Protein AF-A0A078FTW0-F1 (afdb_monomer)

Sequence (125 aa):
MLEFYSNKVPLISTVYGSSETIFGINMNPFCKPQDISYSCIPTISYFEFILADEGNKGEIVDLVNVKIGSYYEPVITNYYGLHRYRMGDILQVSGFYNSAPQFRFVRRKSMVLSVNLEVTTEEAF

Secondary structure (DSSP, 8-state):
-HHHHTTTPPP---EEE-SS-EEEE-S-TTS-GGG--EEE-TTTSEEEEEE-STT-TT-EEEGGG--TT-EEEEEEE-TTS--SEE--EEEEEEEEETTEEEEEEEEETT--B-SSS--B-GGG-

Structure (mmCIF, N/CA/C/O backbone):
data_AF-A0A078FTW0-F1
#
_entry.id   AF-A0A078FTW0-F1
#
loop_
_atom_site.group_PDB
_atom_site.id
_atom_site.type_symbol
_atom_site.label_atom_id
_atom_site.label_alt_id
_atom_site.label_comp_id
_atom_site.label_asym_id
_atom_site.label_entity_id
_atom_site.label_seq_id
_atom_site.pdbx_PDB_ins_code
_atom_site.Cartn_x
_atom_site.Cartn_y
_atom_site.Cartn_z
_atom_site.occupancy
_atom_site.B_iso_or_equiv
_atom_site.auth_seq_id
_atom_site.auth_comp_id
_atom_site.auth_asym_id
_atom_site.auth_atom_id
_atom_site.pdbx_PDB_model_num
ATOM 1 N N . MET A 1 1 ? 13.139 16.028 -15.349 1.00 70.56 1 MET A N 1
ATOM 2 C CA . MET A 1 1 ? 14.501 16.257 -14.810 1.00 70.56 1 MET A CA 1
ATOM 3 C C . MET A 1 1 ? 15.315 14.970 -14.795 1.00 70.56 1 MET A C 1
ATOM 5 O O . MET A 1 1 ? 16.300 14.906 -15.512 1.00 70.56 1 MET A O 1
ATOM 9 N N . LEU A 1 2 ? 14.889 13.931 -14.064 1.00 81.94 2 LEU A N 1
ATOM 10 C CA . LEU A 1 2 ? 15.579 12.631 -14.048 1.00 81.94 2 LEU A CA 1
ATOM 11 C C . LEU A 1 2 ? 15.776 12.040 -15.451 1.00 81.94 2 LEU A C 1
ATOM 13 O O . LEU A 1 2 ? 16.902 11.723 -15.797 1.00 81.94 2 LEU A O 1
ATOM 17 N N . GLU A 1 3 ? 14.738 12.012 -16.293 1.00 84.00 3 GLU A N 1
ATOM 18 C CA . GLU A 1 3 ? 14.853 11.519 -17.680 1.00 84.00 3 GLU A CA 1
ATOM 19 C C . GLU A 1 3 ? 15.871 12.289 -18.538 1.00 84.00 3 GLU A C 1
ATOM 21 O O . GLU A 1 3 ? 16.500 11.709 -19.421 1.00 84.00 3 GLU A O 1
ATOM 26 N N . PHE A 1 4 ? 16.044 13.589 -18.271 1.00 86.31 4 PHE A N 1
ATOM 27 C CA . PHE A 1 4 ? 16.994 14.444 -18.985 1.00 86.31 4 PHE A CA 1
ATOM 28 C C . PHE A 1 4 ? 18.441 14.096 -18.614 1.00 86.31 4 PHE A C 1
ATOM 30 O O . PHE A 1 4 ? 19.290 13.989 -19.492 1.00 86.31 4 PHE A O 1
ATOM 37 N N . TYR A 1 5 ? 18.716 13.873 -17.325 1.00 89.81 5 TYR A N 1
ATOM 38 C CA . TYR A 1 5 ? 20.065 13.569 -16.838 1.00 89.81 5 TYR A CA 1
ATOM 39 C C . TYR A 1 5 ? 20.437 12.086 -16.935 1.00 89.81 5 TYR A C 1
ATOM 41 O O . TYR A 1 5 ? 21.617 11.763 -17.028 1.00 89.81 5 TYR A O 1
ATOM 49 N N . SER A 1 6 ? 19.459 11.178 -16.921 1.00 85.81 6 SER A N 1
ATOM 50 C CA . SER A 1 6 ? 19.703 9.732 -16.907 1.00 85.81 6 SER A CA 1
ATOM 51 C C . SER A 1 6 ? 19.845 9.114 -18.296 1.00 85.81 6 SER A C 1
ATOM 53 O O . SER A 1 6 ? 20.056 7.910 -18.395 1.00 85.81 6 SER A O 1
ATOM 55 N N . ASN A 1 7 ? 19.704 9.902 -19.368 1.00 86.44 7 ASN A N 1
ATOM 56 C CA . ASN A 1 7 ? 19.770 9.425 -20.750 1.00 86.44 7 ASN A CA 1
ATOM 57 C C . ASN A 1 7 ? 18.894 8.175 -20.996 1.00 86.44 7 ASN A C 1
ATOM 59 O O . ASN A 1 7 ? 19.326 7.200 -21.609 1.00 86.44 7 ASN A O 1
ATOM 63 N N . LYS A 1 8 ? 17.652 8.207 -20.489 1.00 83.81 8 LYS A N 1
ATOM 64 C CA . LYS A 1 8 ? 16.646 7.130 -20.604 1.00 83.81 8 LYS A CA 1
ATOM 65 C C . LYS A 1 8 ? 16.980 5.817 -19.877 1.00 83.81 8 LYS A C 1
ATOM 67 O O . LYS A 1 8 ? 16.395 4.784 -20.202 1.00 83.81 8 LYS A O 1
ATOM 72 N N . VAL A 1 9 ? 17.866 5.829 -18.880 1.00 90.44 9 VAL A N 1
ATOM 73 C CA . VAL A 1 9 ? 18.021 4.681 -17.967 1.00 90.44 9 VAL A CA 1
ATOM 74 C C . VAL A 1 9 ? 16.693 4.422 -17.227 1.00 90.44 9 VAL A C 1
ATOM 76 O O . VAL A 1 9 ? 16.053 5.392 -16.803 1.00 90.44 9 VAL A O 1
ATOM 79 N 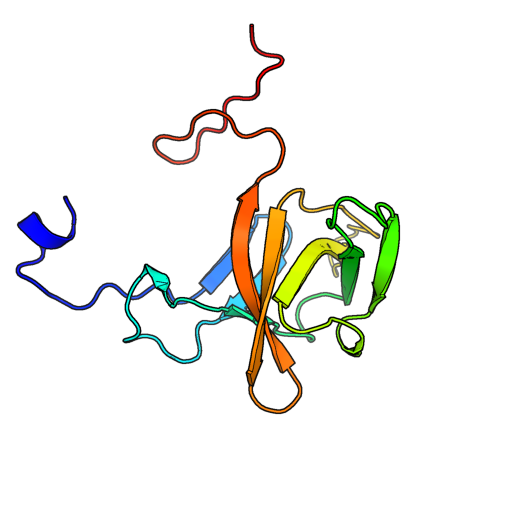N . PRO A 1 10 ? 16.264 3.151 -17.060 1.00 89.19 10 PRO A N 1
ATOM 80 C CA . PRO A 1 10 ? 15.029 2.814 -16.354 1.00 89.19 10 PRO A CA 1
ATOM 81 C C . PRO A 1 10 ? 14.983 3.390 -14.935 1.00 89.19 10 PRO A C 1
ATOM 83 O O . PRO A 1 10 ? 15.914 3.212 -14.150 1.00 89.19 10 PRO A O 1
ATOM 86 N N . LEU A 1 11 ? 13.878 4.058 -14.602 1.00 91.38 11 LEU A N 1
ATOM 87 C CA . LEU A 1 11 ? 13.610 4.546 -13.252 1.00 91.38 11 LEU A CA 1
ATOM 88 C C . LEU A 1 11 ? 12.931 3.436 -12.451 1.00 91.38 11 LEU A C 1
ATOM 90 O O . LEU A 1 11 ? 11.827 3.020 -12.791 1.00 91.38 11 LEU A O 1
ATOM 94 N N . ILE A 1 12 ? 13.593 2.970 -11.395 1.00 93.62 12 ILE A N 1
ATOM 95 C CA . ILE A 1 12 ? 13.131 1.842 -10.585 1.00 93.62 12 ILE A CA 1
ATOM 96 C C . ILE A 1 12 ? 12.687 2.361 -9.218 1.00 93.62 12 ILE A C 1
ATOM 98 O O . ILE A 1 12 ? 13.499 2.892 -8.462 1.00 93.62 12 ILE A O 1
ATOM 102 N N . SER A 1 13 ? 11.406 2.178 -8.893 1.00 94.44 13 SER A N 1
ATOM 103 C CA . SER A 1 13 ? 10.889 2.361 -7.533 1.00 94.44 13 SER A CA 1
ATOM 104 C C . SER A 1 13 ? 10.632 1.001 -6.905 1.00 94.44 13 SER A C 1
ATOM 106 O O . SER A 1 13 ? 9.731 0.281 -7.341 1.00 94.44 13 SER A O 1
ATOM 108 N N . THR A 1 14 ? 11.451 0.633 -5.923 1.00 95.50 14 THR A N 1
ATOM 109 C CA . THR A 1 14 ? 11.499 -0.740 -5.400 1.00 95.50 14 THR A CA 1
ATOM 110 C C . THR A 1 14 ? 10.571 -0.957 -4.212 1.00 95.50 14 THR A C 1
ATOM 112 O O . THR A 1 14 ? 9.912 -1.991 -4.136 1.00 95.50 14 THR A O 1
ATOM 115 N N . VAL A 1 15 ? 10.525 -0.010 -3.275 1.00 96.56 15 VAL A N 1
ATOM 116 C CA . VAL A 1 15 ? 9.897 -0.188 -1.959 1.00 96.56 15 VAL A CA 1
ATOM 117 C C . VAL A 1 15 ? 8.963 0.978 -1.677 1.00 96.56 15 VAL A C 1
ATOM 119 O O . VAL A 1 15 ? 9.313 2.128 -1.931 1.00 96.56 15 VAL A O 1
ATOM 122 N N . TYR A 1 16 ? 7.807 0.673 -1.097 1.00 96.44 16 TYR A N 1
ATOM 123 C CA . TYR A 1 16 ? 6.957 1.646 -0.427 1.00 96.44 16 TYR A CA 1
ATOM 124 C C . TYR A 1 16 ? 6.951 1.350 1.073 1.00 96.44 16 TYR A C 1
ATOM 126 O O . TYR A 1 16 ? 6.680 0.226 1.504 1.00 96.44 16 TYR A O 1
ATOM 134 N N . GLY A 1 17 ? 7.288 2.359 1.867 1.00 94.69 17 GLY A N 1
ATOM 135 C CA . GLY A 1 17 ? 7.384 2.261 3.314 1.00 94.69 17 GLY A CA 1
ATOM 136 C C . GLY A 1 17 ? 7.439 3.637 3.961 1.00 94.69 17 GLY A C 1
ATOM 137 O O . GLY A 1 17 ? 7.518 4.659 3.279 1.00 94.69 17 GLY A O 1
ATOM 138 N N . SER A 1 18 ? 7.397 3.639 5.285 1.00 92.12 18 SER A N 1
ATOM 139 C CA . SER A 1 18 ? 7.420 4.823 6.135 1.00 92.12 18 SER A CA 1
ATOM 140 C C . SER A 1 18 ? 8.275 4.577 7.383 1.00 92.12 18 SER A C 1
ATOM 142 O O . SER A 1 18 ? 8.849 3.500 7.556 1.00 92.12 18 SER A O 1
ATOM 144 N N . SER A 1 19 ? 8.343 5.566 8.279 1.00 90.56 19 SER A N 1
ATOM 145 C CA . SER A 1 19 ? 8.933 5.416 9.616 1.00 90.56 19 SER A CA 1
ATOM 146 C C . SER A 1 19 ? 8.257 4.332 10.456 1.00 90.56 19 SER A C 1
ATOM 148 O O . SER A 1 19 ? 8.885 3.756 11.340 1.00 90.56 19 SER A O 1
ATOM 150 N N . GLU A 1 20 ? 6.978 4.058 10.202 1.00 91.31 20 GLU A N 1
ATOM 151 C CA . GLU A 1 20 ? 6.175 3.147 11.010 1.00 91.31 20 GLU A CA 1
ATOM 152 C C . GLU A 1 20 ? 6.207 1.698 10.512 1.00 91.31 20 GLU A C 1
ATOM 154 O O . GLU A 1 20 ? 6.055 0.774 11.318 1.00 91.31 20 GLU A O 1
ATOM 159 N N . THR A 1 21 ? 6.350 1.483 9.198 1.00 94.25 21 THR A N 1
ATOM 160 C CA . THR A 1 21 ? 6.370 0.142 8.600 1.00 94.25 21 THR A CA 1
ATOM 161 C C . THR A 1 21 ? 6.891 0.135 7.160 1.00 94.25 21 THR A C 1
ATOM 163 O O . THR A 1 21 ? 6.764 1.113 6.422 1.00 94.25 21 THR A O 1
ATOM 166 N N . ILE A 1 22 ? 7.426 -1.006 6.721 1.00 95.88 22 ILE A N 1
ATOM 167 C CA . ILE A 1 22 ? 7.616 -1.291 5.294 1.00 95.88 22 ILE A CA 1
ATOM 168 C C . ILE A 1 22 ? 6.312 -1.902 4.784 1.00 95.88 22 ILE A C 1
ATOM 170 O O . ILE A 1 22 ? 5.911 -2.975 5.229 1.00 95.88 22 ILE A O 1
ATOM 174 N N . PHE A 1 23 ? 5.651 -1.231 3.843 1.00 96.06 23 PHE A N 1
ATOM 175 C CA . PHE A 1 23 ? 4.343 -1.663 3.360 1.00 96.06 23 PHE A CA 1
ATOM 176 C C . PHE A 1 23 ? 4.459 -2.746 2.284 1.00 96.06 23 PHE A C 1
ATOM 178 O O . PHE A 1 23 ? 3.772 -3.768 2.338 1.00 96.06 23 PHE A O 1
ATOM 185 N N . GLY A 1 24 ? 5.309 -2.525 1.279 1.00 96.38 24 GLY A N 1
ATOM 186 C CA . GLY A 1 24 ? 5.338 -3.400 0.116 1.00 96.38 24 GLY A CA 1
ATOM 187 C C . GLY A 1 24 ? 6.450 -3.126 -0.882 1.00 96.38 24 GLY A C 1
ATOM 188 O O . GLY A 1 24 ? 7.187 -2.144 -0.780 1.00 96.38 24 GLY A O 1
ATOM 189 N N . ILE A 1 25 ? 6.546 -4.010 -1.874 1.00 97.50 25 ILE A N 1
ATOM 190 C CA . ILE A 1 25 ? 7.565 -3.961 -2.929 1.00 97.50 25 ILE A CA 1
ATOM 191 C C . ILE A 1 25 ? 6.951 -3.963 -4.323 1.00 97.50 25 ILE A C 1
ATOM 193 O O . ILE A 1 25 ? 5.897 -4.555 -4.568 1.00 97.50 25 ILE A O 1
ATOM 197 N N . ASN A 1 26 ? 7.627 -3.310 -5.259 1.00 97.31 26 ASN A N 1
ATOM 198 C CA . ASN A 1 26 ? 7.250 -3.329 -6.661 1.00 97.31 26 ASN A CA 1
ATOM 199 C C . ASN A 1 26 ? 7.704 -4.640 -7.318 1.00 97.31 26 ASN A C 1
ATOM 201 O O . ASN A 1 26 ? 8.895 -4.867 -7.524 1.00 97.31 26 ASN A O 1
ATOM 205 N N . MET A 1 27 ? 6.740 -5.488 -7.680 1.00 96.25 27 MET A N 1
ATOM 206 C CA . MET A 1 27 ? 7.000 -6.777 -8.337 1.00 96.25 27 MET A CA 1
ATOM 207 C C . MET A 1 27 ? 7.276 -6.644 -9.842 1.00 96.25 27 MET A C 1
ATOM 209 O O . MET A 1 27 ? 7.648 -7.623 -10.484 1.00 96.25 27 MET A O 1
ATOM 213 N N . ASN A 1 28 ? 7.118 -5.446 -10.413 1.00 95.06 28 ASN A N 1
ATOM 214 C CA . ASN A 1 28 ? 7.457 -5.131 -11.796 1.00 95.06 28 ASN A CA 1
ATOM 215 C C . ASN A 1 28 ? 8.398 -3.908 -11.849 1.00 95.06 28 ASN A C 1
ATOM 217 O O . ASN A 1 28 ? 7.968 -2.801 -12.182 1.00 95.06 28 ASN A O 1
ATOM 221 N N . PRO A 1 29 ? 9.691 -4.074 -11.518 1.00 92.50 29 PRO A N 1
ATOM 222 C CA . PRO A 1 29 ? 10.615 -2.955 -11.313 1.00 92.50 29 PRO A CA 1
ATOM 223 C C . PRO A 1 29 ? 10.892 -2.120 -12.572 1.00 92.50 29 PRO A C 1
ATOM 225 O O . PRO A 1 29 ? 11.335 -0.984 -12.451 1.00 92.50 29 PRO A O 1
ATOM 228 N N . PHE A 1 30 ? 10.618 -2.654 -13.766 1.00 93.44 30 PHE A N 1
ATOM 229 C CA . PHE A 1 30 ? 10.839 -1.971 -15.047 1.00 93.44 30 PHE A CA 1
ATOM 230 C C . PHE A 1 30 ? 9.571 -1.327 -15.629 1.00 93.44 30 PHE A C 1
ATOM 232 O O . PHE A 1 30 ? 9.584 -0.875 -16.776 1.00 93.44 30 PHE A O 1
ATOM 239 N N . CYS A 1 31 ? 8.462 -1.301 -14.879 1.00 93.19 31 CYS A N 1
ATOM 240 C CA . CYS A 1 31 ? 7.260 -0.591 -15.311 1.00 93.19 31 CYS A CA 1
ATOM 241 C C . CYS A 1 31 ? 7.508 0.918 -15.446 1.00 93.19 31 CYS A C 1
ATOM 243 O O . CYS A 1 31 ? 8.449 1.482 -14.882 1.00 93.19 31 CYS A O 1
ATOM 245 N N . LYS A 1 32 ? 6.642 1.592 -16.209 1.00 92.44 32 LYS A N 1
ATOM 246 C CA . LYS A 1 32 ? 6.683 3.052 -16.288 1.00 92.44 32 LYS A CA 1
ATOM 247 C C . LYS A 1 32 ? 6.336 3.643 -14.917 1.00 92.44 32 LYS A C 1
ATOM 249 O O . LYS A 1 32 ? 5.483 3.080 -14.232 1.00 92.44 32 LYS A O 1
ATOM 254 N N . PRO A 1 33 ? 6.883 4.814 -14.547 1.00 91.75 33 PRO A N 1
ATOM 255 C CA . PRO A 1 33 ? 6.611 5.432 -13.248 1.00 91.75 33 PRO A CA 1
ATOM 256 C C . PRO A 1 33 ? 5.118 5.595 -1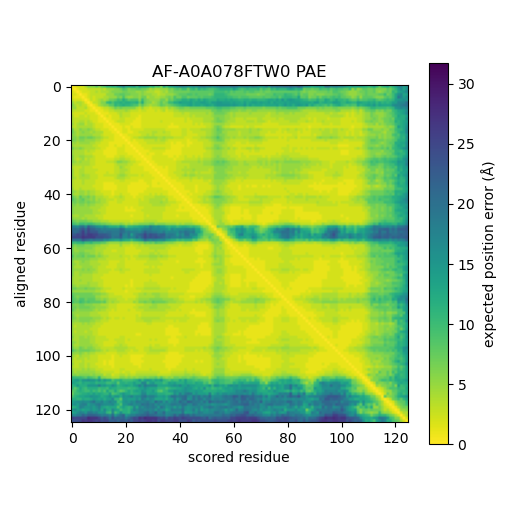2.903 1.00 91.75 33 PRO A C 1
ATOM 258 O O . PRO A 1 33 ? 4.714 5.422 -11.760 1.00 91.75 33 PRO A O 1
ATOM 261 N N . GLN A 1 34 ? 4.281 5.869 -13.903 1.00 90.56 34 GLN A N 1
ATOM 262 C CA . GLN A 1 34 ? 2.823 6.000 -13.762 1.00 90.56 34 GLN A CA 1
ATOM 263 C C . GLN A 1 34 ? 2.082 4.680 -13.465 1.00 90.56 34 GLN A C 1
ATOM 265 O O . GLN A 1 34 ? 0.965 4.693 -12.949 1.00 90.56 34 GLN A O 1
ATOM 270 N N . ASP A 1 35 ? 2.703 3.542 -13.773 1.00 93.88 35 ASP A N 1
ATOM 271 C CA . ASP A 1 35 ? 2.112 2.210 -13.638 1.00 93.88 35 ASP A CA 1
ATOM 272 C C . ASP A 1 35 ? 2.579 1.490 -12.360 1.00 93.88 35 ASP A C 1
ATOM 274 O O . ASP A 1 35 ? 2.140 0.372 -12.086 1.00 93.88 35 ASP A O 1
ATOM 278 N N . ILE A 1 36 ? 3.431 2.134 -11.551 1.00 96.69 36 ILE A N 1
ATOM 279 C CA . ILE A 1 36 ? 3.991 1.551 -10.329 1.00 96.69 36 ILE A CA 1
ATOM 280 C C . ILE A 1 36 ? 2.873 1.129 -9.371 1.00 96.69 36 ILE A C 1
ATOM 282 O O . ILE A 1 36 ? 1.948 1.887 -9.069 1.00 96.69 36 ILE A O 1
ATOM 286 N N . SER A 1 37 ? 2.997 -0.099 -8.871 1.00 97.62 37 SER A N 1
ATOM 287 C CA . SER A 1 37 ? 2.158 -0.662 -7.819 1.00 97.62 37 SER A CA 1
ATOM 288 C C . SER A 1 37 ? 3.014 -1.484 -6.861 1.00 97.62 37 SER A C 1
ATOM 290 O O . SER A 1 37 ? 3.898 -2.227 -7.287 1.00 97.62 37 SER A O 1
ATOM 292 N N . TYR A 1 38 ? 2.738 -1.368 -5.567 1.00 98.19 38 TYR A N 1
ATOM 293 C CA . TYR A 1 38 ? 3.469 -2.058 -4.511 1.00 98.19 38 TYR A CA 1
ATOM 294 C C . TYR A 1 38 ? 2.622 -3.200 -3.963 1.00 98.19 38 TYR A C 1
ATOM 296 O O . TYR A 1 38 ? 1.489 -2.995 -3.532 1.00 98.19 38 TYR A O 1
ATOM 304 N N . SER A 1 39 ? 3.170 -4.410 -3.984 1.00 97.88 39 SER A N 1
ATOM 305 C CA . SER A 1 39 ? 2.527 -5.598 -3.420 1.00 97.88 39 SER A CA 1
ATOM 306 C C . SER A 1 39 ? 2.741 -5.591 -1.915 1.00 97.88 39 SER A C 1
ATOM 308 O O . SER A 1 39 ? 3.888 -5.522 -1.467 1.00 97.88 39 SER A O 1
ATOM 310 N N . CYS A 1 40 ? 1.651 -5.623 -1.151 1.00 97.00 40 CYS A N 1
ATOM 311 C CA . CYS A 1 40 ? 1.712 -5.618 0.307 1.00 97.00 40 CYS A CA 1
ATOM 312 C C . CYS A 1 40 ? 2.462 -6.858 0.819 1.00 97.00 40 CYS A C 1
ATOM 314 O O . CYS A 1 40 ? 2.267 -7.955 0.292 1.00 97.00 40 CYS A O 1
ATOM 316 N N . ILE A 1 41 ? 3.307 -6.684 1.840 1.00 96.25 41 ILE A N 1
ATOM 317 C CA . ILE A 1 41 ? 4.003 -7.777 2.530 1.00 96.25 41 ILE A CA 1
ATOM 318 C C . ILE A 1 41 ? 3.298 -8.020 3.874 1.00 96.25 41 ILE A C 1
ATOM 320 O O . ILE A 1 41 ? 3.604 -7.338 4.856 1.00 96.25 41 ILE A O 1
ATOM 324 N N . PRO A 1 42 ? 2.379 -9.002 3.970 1.00 92.19 42 PRO A N 1
ATOM 325 C CA . PRO A 1 42 ? 1.490 -9.144 5.129 1.00 92.19 42 PRO A CA 1
ATOM 326 C C . PRO A 1 42 ? 2.206 -9.533 6.429 1.00 92.19 42 PRO A C 1
ATOM 328 O O . PRO A 1 42 ? 1.617 -9.486 7.500 1.00 92.19 42 PRO A O 1
ATOM 331 N N . THR A 1 43 ? 3.467 -9.963 6.347 1.00 95.00 43 THR A N 1
ATOM 332 C CA . THR A 1 43 ? 4.248 -10.432 7.498 1.00 95.00 43 THR A CA 1
ATOM 333 C C . THR A 1 43 ? 4.945 -9.306 8.262 1.00 95.00 43 THR A C 1
ATOM 335 O O . THR A 1 43 ? 5.479 -9.560 9.336 1.00 95.00 43 THR A O 1
ATOM 338 N N . ILE A 1 44 ? 4.996 -8.082 7.721 1.00 94.88 44 ILE A N 1
ATOM 339 C CA . ILE A 1 44 ? 5.704 -6.958 8.361 1.00 94.88 44 ILE A CA 1
ATOM 340 C C . ILE A 1 44 ? 4.842 -6.293 9.436 1.00 94.88 44 ILE A C 1
ATOM 342 O O . ILE A 1 44 ? 5.339 -5.868 10.480 1.00 94.88 44 ILE A O 1
ATOM 346 N N . SER A 1 45 ? 3.546 -6.153 9.182 1.00 96.00 45 SER A N 1
ATOM 347 C CA . SER A 1 45 ? 2.580 -5.550 10.098 1.00 96.00 45 SER A CA 1
ATOM 348 C C . SER A 1 45 ? 1.191 -6.096 9.801 1.00 96.00 45 SER A C 1
ATOM 350 O O . SER A 1 45 ? 0.942 -6.636 8.725 1.00 96.00 45 SER A O 1
ATOM 352 N N . TYR A 1 46 ? 0.277 -5.942 10.751 1.00 96.75 46 TYR A N 1
ATOM 353 C CA . TYR A 1 46 ? -1.137 -6.142 10.477 1.00 96.75 46 TYR A CA 1
ATOM 354 C C . TYR A 1 46 ? -1.693 -4.894 9.789 1.00 96.75 46 TYR A C 1
ATOM 356 O O . TYR A 1 46 ? -1.465 -3.777 10.265 1.00 96.75 46 TYR A O 1
ATOM 364 N N . PHE A 1 47 ? -2.403 -5.091 8.678 1.00 96.88 47 PHE A N 1
ATOM 365 C CA . PHE A 1 47 ? -2.930 -4.019 7.839 1.00 96.88 47 PHE A CA 1
ATOM 366 C C . PHE A 1 47 ? -4.458 -4.093 7.765 1.00 96.88 47 PHE A C 1
ATOM 368 O O . PHE A 1 47 ? -5.021 -5.063 7.254 1.00 96.88 47 PHE A O 1
ATOM 375 N N . GLU A 1 48 ? -5.105 -3.032 8.232 1.00 97.38 48 GLU A N 1
ATOM 376 C CA . GLU A 1 48 ? -6.516 -2.724 8.001 1.00 97.38 48 GLU A CA 1
ATOM 377 C C . GLU A 1 48 ? -6.618 -1.553 7.006 1.00 97.38 48 GLU A C 1
ATOM 379 O O . GLU A 1 48 ? -5.663 -0.798 6.804 1.00 97.38 48 GLU A O 1
ATOM 384 N N . PHE A 1 49 ? -7.783 -1.373 6.387 1.00 96.62 49 PHE A N 1
ATOM 385 C CA . PHE A 1 49 ? -7.988 -0.384 5.331 1.00 96.62 49 PHE A CA 1
ATOM 386 C C . PHE A 1 49 ? -9.307 0.353 5.527 1.00 96.62 49 PHE A C 1
ATOM 388 O O . PHE A 1 49 ? -10.375 -0.253 5.501 1.00 96.62 49 PHE A O 1
ATOM 395 N N . ILE A 1 50 ? -9.240 1.674 5.692 1.00 95.88 50 ILE A N 1
ATOM 396 C CA . ILE A 1 50 ? -10.423 2.536 5.762 1.00 95.88 50 ILE A CA 1
ATOM 397 C C . ILE A 1 50 ? -10.799 2.955 4.348 1.00 95.88 50 ILE A C 1
ATOM 399 O O . ILE A 1 50 ? -9.990 3.586 3.669 1.00 95.88 50 ILE A O 1
ATOM 403 N N . LEU A 1 51 ? -12.020 2.656 3.909 1.00 94.75 51 LEU A N 1
ATOM 404 C CA . LEU A 1 51 ? -12.505 3.084 2.598 1.00 94.75 51 LEU A CA 1
ATOM 405 C C . LEU A 1 51 ? -12.540 4.623 2.505 1.00 94.75 51 LEU A C 1
ATOM 407 O O . LEU A 1 51 ? -13.068 5.311 3.384 1.00 94.75 51 LEU A O 1
ATOM 411 N N . ALA A 1 52 ? -11.938 5.159 1.442 1.00 89.81 52 ALA A N 1
ATOM 412 C CA . ALA A 1 52 ? -11.738 6.591 1.219 1.00 89.81 52 ALA A CA 1
ATOM 413 C C . ALA A 1 52 ? -12.679 7.196 0.156 1.00 89.81 52 ALA A C 1
ATOM 415 O O . ALA A 1 52 ? -12.589 8.398 -0.107 1.00 89.81 52 ALA A O 1
ATOM 416 N N . ASP A 1 53 ? -13.583 6.397 -0.422 1.00 79.44 53 ASP A N 1
ATOM 417 C CA . ASP A 1 53 ? -14.570 6.842 -1.414 1.00 79.44 53 ASP A CA 1
ATOM 418 C C . ASP A 1 53 ? -15.642 7.758 -0.795 1.00 79.44 53 ASP A C 1
ATOM 420 O O . ASP A 1 53 ? -16.013 7.632 0.376 1.00 79.44 53 ASP A O 1
ATOM 424 N N . GLU A 1 54 ? -16.165 8.692 -1.597 1.00 63.06 54 GLU A N 1
ATOM 425 C CA . GLU A 1 54 ? -17.038 9.787 -1.142 1.00 63.06 54 GLU A CA 1
ATOM 426 C C . GLU A 1 54 ? -18.343 9.323 -0.472 1.00 63.06 54 GLU A C 1
ATOM 428 O O . GLU A 1 54 ? -18.874 10.043 0.372 1.00 63.06 54 GLU A O 1
ATOM 433 N N . GLY A 1 55 ? -18.831 8.119 -0.794 1.00 62.66 55 GLY A N 1
ATOM 434 C CA . GLY A 1 55 ? -20.098 7.584 -0.283 1.00 62.66 55 GLY A CA 1
ATOM 435 C C . GLY A 1 55 ? -20.018 6.783 1.024 1.00 62.66 55 GLY A C 1
ATOM 436 O O . GLY A 1 55 ? -21.008 6.731 1.743 1.00 62.66 55 GLY A O 1
ATOM 437 N N . ASN A 1 56 ? -18.865 6.186 1.356 1.00 63.53 56 ASN A N 1
ATOM 438 C CA . ASN A 1 56 ? -18.710 5.248 2.484 1.00 63.53 56 ASN A CA 1
ATOM 439 C C . ASN A 1 56 ? -17.427 5.534 3.284 1.00 63.53 56 ASN A C 1
ATOM 441 O O . ASN A 1 56 ? -16.570 4.670 3.481 1.00 63.53 56 ASN A O 1
ATOM 445 N N . LYS A 1 57 ? -17.275 6.772 3.761 1.00 69.38 57 LYS A N 1
ATOM 446 C CA . LYS A 1 57 ? -16.155 7.137 4.636 1.00 69.38 57 LYS A CA 1
ATOM 447 C C . LYS A 1 57 ? -16.285 6.408 5.977 1.00 69.38 57 LYS A C 1
ATOM 449 O O . LYS A 1 57 ? -17.130 6.772 6.789 1.00 69.38 57 LYS A O 1
ATOM 454 N N . GLY A 1 58 ? -15.417 5.428 6.229 1.00 76.44 58 GLY A N 1
ATOM 455 C CA . GLY A 1 58 ? -15.249 4.837 7.564 1.00 76.44 58 GLY A CA 1
ATOM 456 C C . GLY A 1 58 ? -15.464 3.331 7.679 1.00 76.44 58 GLY A C 1
ATOM 457 O O . GLY A 1 58 ? -15.226 2.795 8.759 1.00 76.44 58 GLY A O 1
ATOM 458 N N . GLU A 1 59 ? -15.858 2.636 6.607 1.00 90.25 59 GLU A N 1
ATOM 459 C CA . GLU A 1 59 ? -15.833 1.170 6.611 1.00 90.25 59 GLU A CA 1
ATOM 460 C C . GLU A 1 59 ? -14.378 0.690 6.680 1.00 90.25 59 GLU A C 1
ATOM 462 O O . GLU A 1 59 ? -13.544 1.101 5.868 1.00 90.25 59 GLU A O 1
ATOM 467 N N . ILE A 1 60 ? -14.079 -0.147 7.676 1.00 94.56 60 ILE A N 1
ATOM 468 C CA . ILE A 1 60 ? -12.766 -0.763 7.861 1.00 94.56 60 ILE A CA 1
ATOM 469 C C . ILE A 1 60 ? -12.837 -2.183 7.326 1.00 94.56 60 ILE A C 1
ATOM 471 O O . ILE A 1 60 ? -13.687 -2.963 7.754 1.00 94.56 60 ILE A O 1
ATOM 475 N N . VAL A 1 61 ? -11.931 -2.514 6.414 1.00 95.81 61 VAL A N 1
ATOM 476 C CA . VAL A 1 61 ? -11.802 -3.854 5.847 1.00 95.81 61 VAL A CA 1
ATOM 477 C C . VAL A 1 61 ? -10.400 -4.401 6.086 1.00 95.81 61 VAL A C 1
ATOM 479 O O . VAL A 1 61 ? -9.419 -3.656 6.102 1.00 95.81 61 VAL A O 1
ATOM 482 N N . ASP A 1 62 ? -10.294 -5.715 6.252 1.00 96.00 62 ASP A N 1
ATOM 483 C CA . ASP A 1 62 ? -9.001 -6.397 6.302 1.00 96.00 62 ASP A CA 1
ATOM 484 C C . ASP A 1 62 ? -8.337 -6.444 4.921 1.00 96.00 62 ASP A C 1
ATOM 486 O O . ASP A 1 62 ? -8.997 -6.316 3.885 1.00 96.00 62 ASP A O 1
ATOM 490 N N . LEU A 1 63 ? -7.031 -6.723 4.900 1.00 95.25 63 LEU A N 1
ATOM 491 C CA . LEU A 1 63 ? -6.222 -6.856 3.683 1.00 95.25 63 LEU A CA 1
ATOM 492 C C . LEU A 1 63 ? -6.860 -7.732 2.591 1.00 95.25 63 LEU A C 1
ATOM 494 O O . LEU A 1 63 ? -6.747 -7.420 1.411 1.00 95.25 63 LEU A O 1
ATOM 498 N N . VAL A 1 64 ? -7.536 -8.819 2.966 1.00 94.12 64 VAL A N 1
ATOM 499 C CA . VAL A 1 64 ? -8.145 -9.771 2.016 1.00 94.12 64 VAL A CA 1
ATOM 500 C C . VAL A 1 64 ? -9.462 -9.282 1.408 1.00 94.12 64 VAL A C 1
ATOM 502 O O . VAL A 1 64 ? -9.927 -9.848 0.424 1.00 94.12 64 VAL A O 1
ATOM 505 N N . ASN A 1 65 ? -10.059 -8.238 1.983 1.00 95.56 65 ASN A N 1
ATOM 506 C CA . ASN A 1 65 ? -11.385 -7.736 1.624 1.00 95.56 65 ASN A CA 1
ATOM 507 C C . ASN A 1 65 ? -11.331 -6.438 0.798 1.00 95.56 65 ASN A C 1
ATOM 509 O O . ASN A 1 65 ? -12.370 -5.848 0.491 1.00 95.56 65 ASN A O 1
ATOM 513 N N . VAL A 1 66 ? -10.131 -5.981 0.427 1.00 96.19 66 VAL A N 1
ATOM 514 C CA . VAL A 1 66 ? -9.949 -4.798 -0.421 1.00 96.19 66 VAL A CA 1
ATOM 515 C C . VAL A 1 66 ? -10.418 -5.064 -1.854 1.00 96.19 66 VAL A C 1
ATOM 517 O O . VAL A 1 66 ? -10.272 -6.166 -2.386 1.00 96.19 66 VAL A O 1
ATOM 520 N N . LYS A 1 67 ? -10.983 -4.043 -2.504 1.00 96.19 67 LYS A N 1
ATOM 521 C CA . LYS A 1 67 ? -11.576 -4.156 -3.846 1.00 96.19 67 LYS A CA 1
ATOM 522 C C . LYS A 1 67 ? -10.750 -3.402 -4.881 1.00 96.19 67 LYS A C 1
ATOM 524 O O . LYS A 1 67 ? -10.347 -2.269 -4.636 1.00 96.19 67 LYS A O 1
ATOM 529 N N . ILE A 1 68 ? -10.533 -4.016 -6.048 1.00 97.00 68 ILE A N 1
ATOM 530 C CA . ILE A 1 68 ? -9.839 -3.378 -7.180 1.00 97.00 68 ILE A CA 1
ATOM 531 C C . ILE A 1 68 ? -10.543 -2.072 -7.550 1.00 97.00 68 ILE A C 1
ATOM 533 O O . ILE A 1 68 ? -11.767 -2.026 -7.642 1.00 97.00 68 ILE A O 1
ATOM 537 N N . GLY A 1 69 ? -9.758 -1.023 -7.783 1.00 95.38 69 GLY A N 1
ATOM 538 C CA . GLY A 1 69 ? -10.243 0.297 -8.171 1.00 95.38 69 GLY A CA 1
ATOM 539 C C . GLY A 1 69 ? -10.651 1.187 -6.999 1.00 95.38 69 GLY A C 1
ATOM 540 O O . GLY A 1 69 ? -10.621 2.404 -7.165 1.00 95.38 69 GLY A O 1
ATOM 541 N N . SER A 1 70 ? -10.954 0.616 -5.829 1.00 95.31 70 SER A N 1
ATOM 542 C CA . SER A 1 70 ? -11.299 1.373 -4.623 1.00 95.31 70 SER A CA 1
ATOM 543 C C . SER A 1 70 ? -10.076 2.009 -3.965 1.00 95.31 70 SER A C 1
ATOM 545 O O . SER A 1 70 ? -8.940 1.529 -4.088 1.00 95.31 70 SER A O 1
ATOM 547 N N . TYR A 1 71 ? -10.337 3.096 -3.240 1.00 95.38 71 TYR A N 1
ATOM 548 C CA . TYR A 1 71 ? -9.335 3.889 -2.542 1.00 95.38 71 TYR A CA 1
ATOM 549 C C . TYR A 1 71 ? -9.425 3.653 -1.040 1.00 95.38 71 TYR A C 1
ATOM 551 O O . TYR A 1 71 ? -10.512 3.682 -0.466 1.00 95.38 71 TYR A O 1
ATOM 559 N N . TYR A 1 72 ? -8.280 3.468 -0.394 1.00 95.94 72 TYR A N 1
ATOM 560 C CA . TYR A 1 72 ? -8.203 3.169 1.026 1.00 95.94 72 TYR A CA 1
ATOM 561 C C . TYR A 1 72 ? -7.109 3.968 1.721 1.00 95.94 72 TYR A C 1
ATOM 563 O O . TYR A 1 72 ? -6.058 4.249 1.150 1.00 95.94 72 TYR A O 1
ATOM 571 N N . GLU A 1 73 ? -7.346 4.285 2.986 1.00 95.81 73 GLU A N 1
ATOM 572 C CA . GLU A 1 73 ? -6.321 4.723 3.923 1.00 95.81 73 GLU A CA 1
ATOM 573 C C . GLU A 1 73 ? -5.841 3.524 4.755 1.00 95.81 73 GLU A C 1
ATOM 575 O O . GLU A 1 73 ? -6.656 2.926 5.467 1.00 95.81 73 GLU A O 1
ATOM 580 N N . PRO A 1 74 ? -4.545 3.173 4.706 1.00 95.94 74 PRO A N 1
ATOM 581 C CA . PRO A 1 74 ? -3.992 2.111 5.531 1.00 95.94 74 PRO A CA 1
ATOM 582 C C . PRO A 1 74 ? -4.003 2.465 7.016 1.00 95.94 74 PRO A C 1
ATOM 584 O O . PRO A 1 74 ? -3.639 3.572 7.435 1.00 95.94 74 PRO A O 1
ATOM 587 N N . VAL A 1 75 ? -4.357 1.466 7.811 1.00 96.62 75 VAL A N 1
ATOM 588 C CA . VAL A 1 75 ? -4.296 1.470 9.264 1.00 96.62 75 VAL A CA 1
ATOM 589 C C . VAL A 1 75 ? -3.404 0.315 9.691 1.00 96.62 75 VAL A C 1
ATOM 591 O O . VAL A 1 75 ? -3.625 -0.829 9.302 1.00 96.62 75 VAL A O 1
ATOM 594 N N . ILE A 1 76 ? -2.370 0.618 10.467 1.00 96.50 76 ILE A N 1
ATOM 595 C CA . ILE A 1 76 ? -1.305 -0.335 10.773 1.00 96.50 76 ILE A CA 1
ATOM 596 C C . ILE A 1 76 ? -1.298 -0.701 12.251 1.00 96.50 76 ILE A C 1
ATOM 598 O O . ILE A 1 76 ? -1.488 0.142 13.130 1.00 96.50 76 ILE A O 1
ATOM 602 N N . THR A 1 77 ? -1.018 -1.969 12.522 1.00 97.12 77 THR A N 1
ATOM 603 C CA . THR A 1 77 ? -0.580 -2.433 13.838 1.00 97.12 77 THR A CA 1
ATOM 604 C C . THR A 1 77 ? 0.757 -3.146 13.675 1.00 97.12 77 THR A C 1
ATOM 606 O O . THR A 1 77 ? 0.854 -4.092 12.891 1.00 97.12 77 THR A O 1
ATOM 609 N N . ASN A 1 78 ? 1.795 -2.686 14.376 1.00 95.75 78 ASN A N 1
ATOM 610 C CA . ASN A 1 78 ? 3.165 -3.182 14.210 1.00 95.75 78 ASN A CA 1
ATOM 611 C C . ASN A 1 78 ? 3.741 -3.782 15.505 1.00 95.75 78 ASN A C 1
ATOM 613 O O . ASN A 1 78 ? 3.158 -3.686 16.585 1.00 95.75 78 ASN A O 1
ATOM 617 N N . TYR A 1 79 ? 4.922 -4.391 15.392 1.00 93.69 79 TYR A N 1
ATOM 618 C CA . TYR A 1 79 ? 5.630 -5.025 16.511 1.00 93.69 79 TYR A CA 1
ATOM 619 C C . TYR A 1 79 ? 6.245 -4.035 17.516 1.00 93.69 79 TYR A C 1
ATOM 621 O O . TYR A 1 79 ? 6.741 -4.457 18.558 1.00 93.69 79 TYR A O 1
ATOM 629 N N . TYR A 1 80 ? 6.214 -2.733 17.222 1.00 93.50 80 TYR A N 1
ATOM 630 C CA . TYR A 1 80 ? 6.857 -1.676 18.009 1.00 93.50 80 TYR A CA 1
ATOM 631 C C . TYR A 1 80 ? 5.854 -0.837 18.817 1.00 93.50 80 TYR A C 1
ATOM 633 O O . TYR A 1 80 ? 6.201 0.233 19.309 1.00 93.50 80 TYR A O 1
ATOM 641 N N . GLY A 1 81 ? 4.616 -1.320 18.970 1.00 92.81 81 GLY A N 1
ATOM 642 C CA . GLY A 1 81 ? 3.605 -0.709 19.839 1.00 92.81 81 GLY A CA 1
ATOM 643 C C . GLY A 1 81 ? 2.692 0.313 19.161 1.00 92.81 81 GLY A C 1
ATOM 644 O O . GLY A 1 81 ? 1.906 0.966 19.845 1.00 92.81 81 GLY A O 1
ATOM 645 N N . LEU A 1 82 ? 2.744 0.453 17.831 1.00 95.56 82 LEU A N 1
ATOM 646 C CA . LEU A 1 82 ? 1.688 1.162 17.111 1.00 95.56 82 LEU A CA 1
ATOM 647 C C . LEU A 1 82 ? 0.483 0.237 16.962 1.00 95.56 82 LEU A C 1
ATOM 649 O O . LEU A 1 82 ? 0.600 -0.851 16.400 1.00 95.56 82 LEU A O 1
ATOM 653 N N . HIS A 1 83 ? -0.674 0.690 17.441 1.00 96.56 83 HIS A N 1
ATOM 654 C CA . HIS A 1 83 ? -1.938 -0.037 17.371 1.00 96.56 83 HIS A CA 1
ATOM 655 C 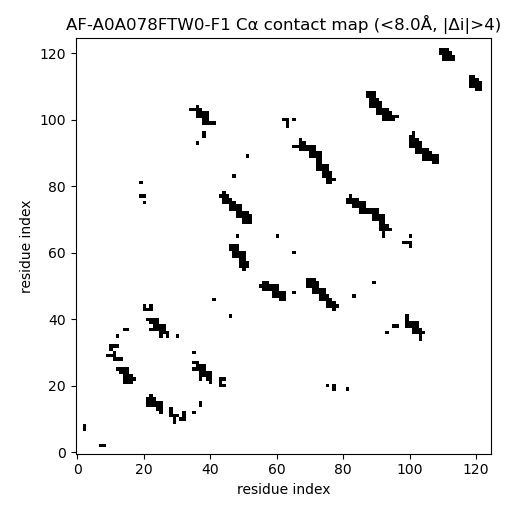C . HIS A 1 83 ? -2.968 0.794 16.618 1.00 96.56 83 HIS A C 1
ATOM 657 O O . HIS A 1 83 ? -3.292 1.907 17.032 1.00 96.56 83 HIS A O 1
ATOM 663 N N . ARG A 1 84 ? -3.482 0.243 15.515 1.00 95.94 84 ARG A N 1
ATOM 664 C CA . ARG A 1 84 ? -4.458 0.889 14.623 1.00 95.94 84 ARG A CA 1
ATOM 665 C C . ARG A 1 84 ? -4.075 2.331 14.251 1.00 95.94 84 ARG A C 1
ATOM 667 O O . ARG A 1 84 ? -4.910 3.235 14.236 1.00 95.94 84 ARG A O 1
ATOM 674 N N . TYR A 1 85 ? -2.796 2.549 13.956 1.00 95.56 85 TYR A N 1
ATOM 675 C CA . TYR A 1 85 ? -2.268 3.849 13.557 1.00 95.56 85 TYR A CA 1
ATOM 676 C C . TYR A 1 85 ? -2.670 4.163 12.112 1.00 95.56 85 TYR A C 1
ATOM 678 O O . TYR A 1 85 ? -2.426 3.362 11.212 1.00 95.56 85 TYR A O 1
ATOM 686 N N . ARG A 1 86 ? -3.279 5.327 11.868 1.00 94.88 86 ARG A N 1
ATOM 687 C CA . ARG A 1 86 ? -3.677 5.764 10.519 1.00 94.88 86 ARG A CA 1
ATOM 688 C C . ARG A 1 86 ? -2.475 6.392 9.821 1.00 94.88 86 ARG A C 1
ATOM 690 O O . ARG A 1 86 ? -1.981 7.414 10.284 1.00 94.88 86 ARG A O 1
ATOM 697 N N . MET A 1 87 ? -2.036 5.827 8.696 1.00 92.88 87 MET A N 1
ATOM 698 C CA . MET A 1 87 ? -0.856 6.348 7.984 1.00 92.88 87 MET A CA 1
ATOM 699 C C . MET A 1 87 ? -1.098 7.710 7.321 1.00 92.88 87 MET A C 1
ATOM 701 O O . MET A 1 87 ? -0.147 8.429 7.026 1.00 92.88 87 MET A O 1
ATOM 705 N N . GLY A 1 88 ? -2.360 8.057 7.049 1.00 92.56 88 GLY A N 1
ATOM 706 C CA . GLY A 1 88 ? -2.728 9.274 6.324 1.00 92.56 88 GLY A CA 1
ATOM 707 C C . GLY A 1 88 ? -2.494 9.196 4.812 1.00 92.56 88 GLY A C 1
ATOM 708 O O . GLY A 1 88 ? -2.914 10.097 4.089 1.00 92.56 88 GLY A O 1
ATOM 709 N N . ASP A 1 89 ? -1.878 8.130 4.311 1.00 94.94 89 ASP A N 1
ATOM 710 C CA . ASP A 1 89 ? -1.713 7.882 2.881 1.00 94.94 89 ASP A CA 1
ATOM 711 C C . ASP A 1 89 ? -3.021 7.358 2.266 1.00 94.94 89 ASP A C 1
ATOM 713 O O . ASP A 1 89 ? -3.803 6.674 2.921 1.00 94.94 89 ASP A O 1
ATOM 717 N N . ILE A 1 90 ? -3.265 7.684 0.997 1.00 95.12 90 ILE A N 1
ATOM 718 C CA . ILE A 1 90 ? -4.374 7.171 0.191 1.00 95.12 90 ILE A CA 1
ATOM 719 C C . ILE A 1 90 ? -3.797 6.269 -0.889 1.00 95.12 90 ILE A C 1
ATOM 721 O O . ILE A 1 90 ? -3.000 6.705 -1.727 1.00 95.12 90 ILE A O 1
ATOM 725 N N . LEU A 1 91 ? -4.239 5.018 -0.880 1.00 96.38 91 LEU A N 1
ATOM 726 C CA . LEU A 1 91 ? -3.810 3.977 -1.795 1.00 96.38 91 LEU A CA 1
ATOM 727 C C . LEU A 1 91 ? -4.987 3.500 -2.641 1.00 96.38 91 LEU A C 1
ATOM 729 O O . LEU A 1 91 ? -6.077 3.286 -2.122 1.00 96.38 91 LEU A O 1
ATOM 733 N N . GLN A 1 92 ? -4.757 3.287 -3.931 1.00 96.88 92 GLN A N 1
ATOM 734 C CA . GLN A 1 92 ? -5.717 2.634 -4.816 1.00 96.88 92 GLN A CA 1
ATOM 735 C C . GLN A 1 92 ? -5.318 1.173 -5.004 1.00 96.88 92 GLN A C 1
ATOM 737 O O . GLN A 1 92 ? -4.166 0.899 -5.338 1.00 96.88 92 GLN A O 1
ATOM 742 N N . VAL A 1 93 ? -6.257 0.238 -4.863 1.00 97.62 93 VAL A N 1
ATOM 743 C CA . VAL A 1 93 ? -6.000 -1.166 -5.219 1.00 97.62 93 VAL A CA 1
ATOM 744 C C . VAL A 1 93 ? -5.915 -1.276 -6.740 1.00 97.62 93 VAL A C 1
ATOM 746 O O . VAL A 1 93 ? -6.907 -1.067 -7.440 1.00 97.62 93 VAL A O 1
ATOM 749 N N . SER A 1 94 ? -4.737 -1.599 -7.266 1.00 97.38 94 SER A N 1
ATOM 750 C CA . SER A 1 94 ? -4.487 -1.694 -8.710 1.00 97.38 94 SER A CA 1
ATOM 751 C C . SER A 1 94 ? -4.578 -3.122 -9.248 1.00 97.38 94 SER A C 1
ATOM 753 O O . SER A 1 94 ? -4.756 -3.313 -10.450 1.00 97.38 94 SER A O 1
ATOM 755 N N . GLY A 1 95 ? -4.488 -4.123 -8.375 1.00 97.50 95 GLY A N 1
ATOM 756 C CA . GLY A 1 95 ? -4.532 -5.529 -8.751 1.00 97.50 95 GLY A CA 1
ATOM 757 C C . GLY A 1 95 ? -4.103 -6.438 -7.608 1.00 97.50 95 GLY A C 1
ATOM 758 O O . GLY A 1 95 ? -4.091 -6.030 -6.447 1.00 97.50 95 GLY A O 1
ATOM 759 N N . PHE A 1 96 ? -3.739 -7.671 -7.947 1.00 97.12 96 PHE A N 1
ATOM 760 C CA . PHE A 1 96 ? -3.249 -8.670 -7.004 1.00 97.12 96 PHE A CA 1
ATOM 761 C C . PHE A 1 96 ? -2.060 -9.415 -7.611 1.00 97.12 96 PHE A C 1
ATOM 763 O O . PHE A 1 96 ? -2.087 -9.801 -8.780 1.00 97.12 96 PHE A O 1
ATOM 770 N N . TYR A 1 97 ? -1.026 -9.640 -6.804 1.00 95.00 97 TYR A N 1
ATOM 771 C CA . TYR A 1 97 ? 0.044 -10.578 -7.109 1.00 95.00 97 TYR A CA 1
ATOM 772 C C . TYR A 1 97 ? -0.237 -11.873 -6.352 1.00 95.00 97 TYR A C 1
ATOM 774 O O . TYR A 1 97 ? -0.082 -11.939 -5.129 1.00 95.00 97 TYR A O 1
ATOM 782 N N . ASN A 1 98 ? -0.689 -12.901 -7.071 1.00 94.25 98 ASN A N 1
ATOM 783 C CA . ASN A 1 98 ? -1.349 -14.059 -6.465 1.00 94.25 98 ASN A CA 1
ATOM 784 C C . ASN A 1 98 ? -2.530 -13.585 -5.597 1.00 94.25 98 ASN A C 1
ATOM 786 O O . ASN A 1 98 ? -3.437 -12.940 -6.112 1.00 94.25 98 ASN A O 1
ATOM 790 N N . SER A 1 99 ? -2.500 -13.848 -4.289 1.00 93.88 99 SER A N 1
ATOM 791 C CA . SER A 1 99 ? -3.520 -13.383 -3.338 1.00 93.88 99 SER A CA 1
ATOM 792 C C . SER A 1 99 ? -3.149 -12.080 -2.621 1.00 93.88 99 SER A C 1
ATOM 794 O O . SER A 1 99 ? -3.956 -11.567 -1.851 1.00 93.88 99 SER A O 1
ATOM 796 N N . ALA A 1 100 ? -1.938 -11.548 -2.820 1.00 95.69 100 ALA A N 1
ATOM 797 C CA . ALA A 1 100 ? -1.494 -10.327 -2.154 1.00 95.69 100 ALA A CA 1
ATOM 798 C C . ALA A 1 100 ? -1.961 -9.093 -2.947 1.00 95.69 100 ALA A C 1
ATOM 800 O O . ALA A 1 100 ? -1.597 -8.962 -4.120 1.00 95.69 100 ALA A O 1
ATOM 801 N N . PRO A 1 101 ? -2.740 -8.177 -2.349 1.00 97.69 101 PRO A N 1
ATOM 802 C CA . PRO A 1 101 ? -3.177 -6.971 -3.040 1.00 97.69 101 PRO A CA 1
ATOM 803 C C . PRO A 1 101 ? -1.999 -6.058 -3.386 1.00 97.69 101 PRO A C 1
ATOM 805 O O . PRO A 1 101 ? -1.023 -5.925 -2.637 1.00 97.69 101 PRO A O 1
ATOM 808 N N . GLN A 1 102 ? -2.118 -5.417 -4.543 1.00 98.06 102 GLN A N 1
ATOM 809 C CA . GLN A 1 102 ? -1.188 -4.419 -5.047 1.00 98.06 102 GLN A CA 1
ATOM 810 C C . GLN A 1 102 ? -1.820 -3.038 -4.967 1.00 98.06 102 GLN A C 1
ATOM 812 O O . GLN A 1 102 ? -2.985 -2.847 -5.320 1.00 98.06 102 GLN A O 1
ATOM 817 N N . PHE A 1 103 ? -1.025 -2.074 -4.521 1.00 97.94 103 PHE A N 1
ATOM 818 C CA . PHE A 1 103 ? -1.485 -0.726 -4.245 1.00 97.94 103 PHE A CA 1
ATOM 819 C C . PHE A 1 103 ? -0.679 0.302 -5.024 1.00 97.94 103 PHE A C 1
ATOM 821 O O . PHE A 1 103 ? 0.553 0.317 -4.981 1.00 97.94 103 PHE A O 1
ATOM 828 N N . ARG A 1 104 ? -1.383 1.210 -5.694 1.00 97.38 104 ARG A N 1
ATOM 829 C CA . ARG A 1 104 ? -0.816 2.434 -6.248 1.00 97.38 104 ARG A CA 1
ATOM 830 C C . ARG A 1 104 ? -0.923 3.543 -5.206 1.00 97.38 104 ARG A C 1
ATOM 832 O O . ARG A 1 104 ? -2.007 3.798 -4.682 1.00 97.38 104 ARG A O 1
ATOM 839 N N . PHE A 1 105 ? 0.186 4.221 -4.934 1.00 96.00 105 PHE A N 1
ATOM 840 C CA . PHE A 1 105 ? 0.176 5.424 -4.106 1.00 96.00 105 PHE A CA 1
ATOM 841 C C . PHE A 1 105 ? -0.525 6.562 -4.853 1.00 96.00 105 PHE A C 1
ATOM 843 O O . PHE A 1 105 ? -0.177 6.852 -5.998 1.00 96.00 105 PHE A O 1
ATOM 850 N N . VAL A 1 106 ? -1.507 7.197 -4.213 1.00 93.94 106 VAL A N 1
ATOM 851 C CA . VAL A 1 106 ? -2.270 8.300 -4.814 1.00 93.94 106 VAL A CA 1
ATOM 852 C C . VAL A 1 106 ? -1.815 9.633 -4.239 1.00 93.94 106 VAL A C 1
ATOM 854 O O . VAL A 1 106 ? -1.457 10.535 -4.990 1.00 93.94 106 VAL A O 1
ATOM 857 N N . ARG A 1 107 ? -1.851 9.772 -2.910 1.00 91.75 107 ARG A N 1
ATOM 858 C CA . ARG A 1 107 ? -1.476 11.000 -2.192 1.00 91.75 107 ARG A CA 1
ATOM 859 C C . ARG A 1 107 ? -1.366 10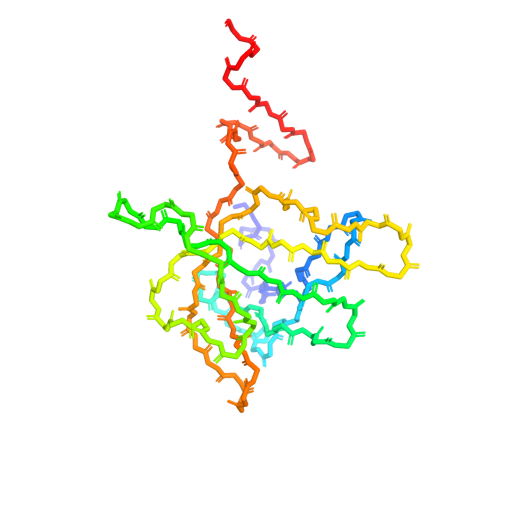.747 -0.693 1.00 91.75 107 ARG A C 1
ATOM 861 O O . ARG A 1 107 ? -1.922 9.774 -0.197 1.00 91.75 107 ARG A O 1
ATOM 868 N N . ARG A 1 108 ? -0.771 11.688 0.038 1.00 90.19 108 ARG A N 1
ATOM 869 C CA . ARG A 1 108 ? -0.882 11.793 1.499 1.00 90.19 108 ARG A CA 1
ATOM 870 C C . ARG A 1 108 ? -1.923 12.851 1.861 1.00 90.19 108 ARG A C 1
ATOM 872 O O . ARG A 1 108 ? -1.992 13.898 1.216 1.00 90.19 108 ARG A O 1
ATOM 879 N N . LYS A 1 109 ? -2.789 12.572 2.837 1.00 84.31 109 LYS A N 1
ATOM 880 C CA . LYS A 1 109 ? -3.800 13.526 3.315 1.00 84.31 109 LYS A CA 1
ATOM 881 C C . LYS A 1 109 ? -3.134 14.808 3.807 1.00 84.31 109 LYS A C 1
ATOM 883 O O . LYS A 1 109 ? -2.036 14.772 4.354 1.00 84.31 109 LYS A O 1
A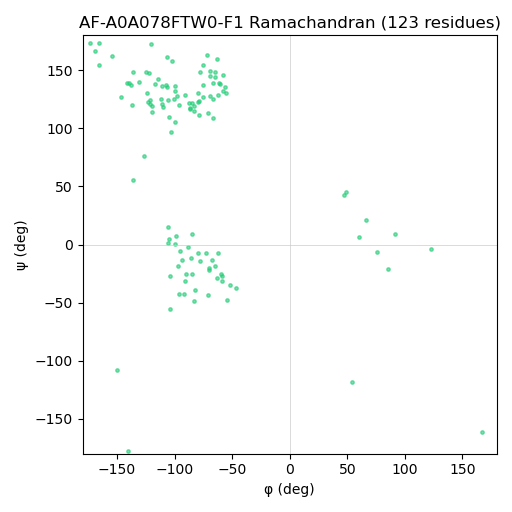TOM 888 N N . SER A 1 110 ? -3.829 15.922 3.598 1.00 75.12 110 SER A N 1
ATOM 889 C CA . SER A 1 110 ? -3.432 17.262 4.044 1.00 75.12 110 SER A CA 1
ATOM 890 C C . SER A 1 110 ? -2.094 17.780 3.498 1.00 75.12 110 SER A C 1
ATOM 892 O O . SER A 1 110 ? -1.675 18.856 3.901 1.00 75.12 110 SER A O 1
ATOM 894 N N . MET A 1 111 ? -1.437 17.075 2.570 1.00 69.31 111 MET A N 1
ATOM 895 C CA . MET A 1 111 ? -0.214 17.549 1.923 1.00 69.31 111 MET A CA 1
ATOM 896 C C . MET A 1 111 ? -0.558 18.481 0.760 1.00 69.31 111 MET A C 1
ATOM 898 O O . MET A 1 111 ? -1.149 18.0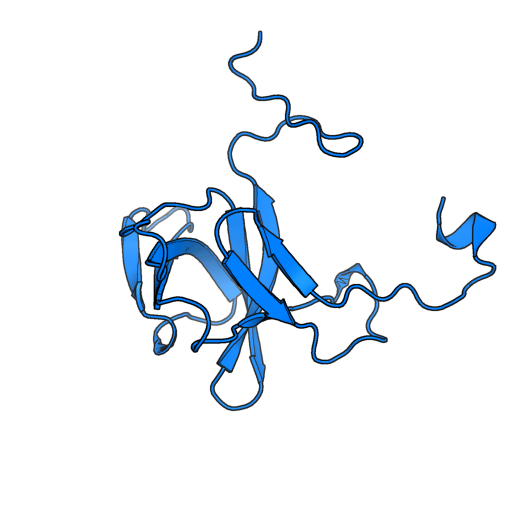42 -0.228 1.00 69.31 111 MET A O 1
ATOM 902 N N . VAL A 1 112 ? -0.174 19.754 0.881 1.00 65.38 112 VAL A N 1
ATOM 903 C CA . VAL A 1 112 ? -0.404 20.788 -0.143 1.00 65.38 112 VAL A CA 1
ATOM 904 C C . VAL A 1 112 ? 0.824 20.955 -1.035 1.00 65.38 112 VAL A C 1
ATOM 906 O O . VAL A 1 112 ? 0.702 21.033 -2.255 1.00 65.38 112 VAL A O 1
ATOM 909 N N . LEU A 1 113 ? 2.017 20.965 -0.436 1.00 58.84 113 LEU A N 1
ATOM 910 C CA . LEU A 1 113 ? 3.283 21.106 -1.146 1.00 58.84 113 LEU A CA 1
ATOM 911 C C . LEU A 1 113 ? 4.345 20.199 -0.521 1.00 58.84 113 LEU A C 1
ATOM 913 O O . LEU A 1 113 ? 4.449 20.096 0.702 1.00 58.84 113 LEU A O 1
ATOM 917 N N . SER A 1 114 ? 5.140 19.563 -1.380 1.00 69.31 114 SER A N 1
ATOM 918 C CA . SER A 1 114 ? 6.353 18.851 -0.992 1.00 69.31 114 SER A CA 1
ATOM 919 C C . SER A 1 114 ? 7.394 18.960 -2.106 1.00 69.31 114 SER A C 1
ATOM 921 O O . SER A 1 114 ? 7.097 18.685 -3.269 1.00 69.31 114 SER A O 1
ATOM 923 N N . VAL A 1 115 ? 8.602 19.406 -1.752 1.00 68.00 115 VAL A N 1
ATOM 924 C CA . VAL A 1 115 ? 9.753 19.517 -2.672 1.00 68.00 115 VAL A CA 1
ATOM 925 C C . VAL A 1 115 ? 10.765 18.390 -2.431 1.00 68.00 115 VAL A C 1
ATOM 927 O O . VAL A 1 115 ? 11.482 17.994 -3.347 1.00 68.00 115 VAL A O 1
ATOM 930 N N . ASN A 1 116 ? 10.819 17.857 -1.208 1.00 72.38 116 ASN A N 1
ATOM 931 C CA . ASN A 1 116 ? 11.681 16.737 -0.837 1.00 72.38 116 ASN A CA 1
ATOM 932 C C . ASN A 1 116 ? 11.025 15.925 0.297 1.00 72.38 116 ASN A C 1
ATOM 934 O O . ASN A 1 116 ? 10.020 15.269 0.060 1.00 72.38 116 ASN A O 1
ATOM 938 N N . LEU A 1 117 ? 11.541 15.996 1.529 1.00 62.91 117 LEU A N 1
ATOM 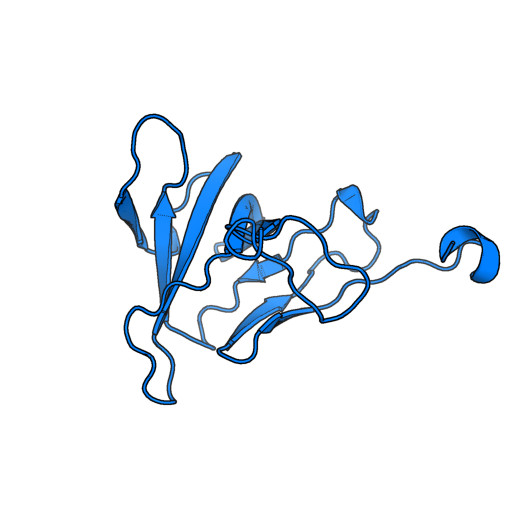939 C CA . LEU A 1 117 ? 10.955 15.319 2.696 1.00 62.91 117 LEU A CA 1
ATOM 940 C C . LEU A 1 117 ? 9.988 16.205 3.491 1.00 62.91 117 LEU A C 1
ATOM 942 O O . LEU A 1 117 ? 9.263 15.714 4.353 1.00 62.91 117 LEU A O 1
ATOM 946 N N . GLU A 1 118 ? 9.989 17.509 3.227 1.00 62.81 118 GLU A N 1
ATOM 947 C CA . GLU A 1 118 ? 9.128 18.456 3.927 1.00 62.81 118 GLU A CA 1
ATOM 948 C C . GLU A 1 118 ? 7.686 18.346 3.424 1.00 62.81 118 GLU A C 1
ATOM 950 O O . GLU A 1 118 ? 7.430 18.232 2.220 1.00 62.81 118 GLU A O 1
ATOM 955 N N . VAL A 1 119 ? 6.749 18.376 4.370 1.00 63.19 119 VAL A N 1
ATOM 956 C CA . VAL A 1 119 ? 5.307 18.300 4.133 1.00 63.19 119 VAL A CA 1
ATOM 957 C C . VAL A 1 119 ? 4.692 19.583 4.678 1.00 63.19 119 VAL A C 1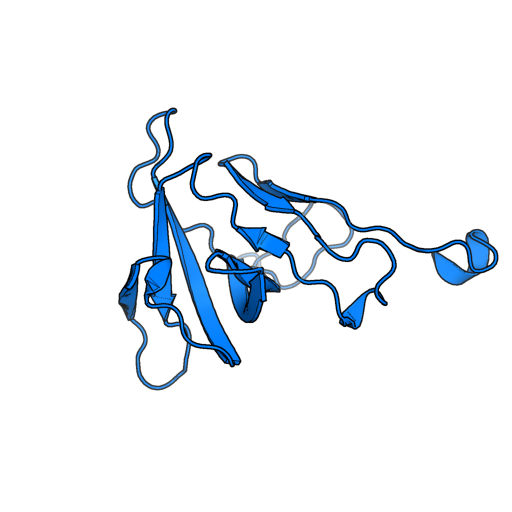
ATOM 959 O O . VAL A 1 119 ? 4.710 19.804 5.887 1.00 63.19 119 VAL A O 1
ATOM 962 N N . THR A 1 120 ? 4.145 20.430 3.804 1.00 64.31 120 THR A N 1
ATOM 963 C CA . THR A 1 120 ? 3.382 21.620 4.213 1.00 64.31 120 THR A CA 1
ATOM 964 C C . THR A 1 120 ? 1.886 21.318 4.166 1.00 64.31 120 THR A C 1
ATOM 966 O O . THR A 1 120 ? 1.377 20.843 3.144 1.00 64.31 120 THR A O 1
ATOM 969 N N . THR A 1 121 ? 1.186 21.593 5.268 1.00 68.00 121 THR A N 1
ATOM 970 C CA . THR A 1 121 ? -0.267 21.428 5.409 1.00 68.00 121 THR A CA 1
ATOM 971 C C . THR A 1 121 ? -0.997 22.766 5.293 1.00 68.00 121 THR A C 1
ATOM 973 O O . THR A 1 121 ? -0.408 23.819 5.517 1.00 68.00 121 THR A O 1
ATOM 976 N N . GLU A 1 122 ? -2.285 22.736 4.947 1.00 64.81 122 GLU A N 1
ATOM 977 C CA . GLU A 1 122 ? -3.105 23.948 4.761 1.00 64.81 122 GLU A CA 1
ATOM 978 C C . GLU A 1 122 ? -3.267 24.772 6.052 1.00 64.81 122 GLU A C 1
ATOM 980 O O . GLU A 1 122 ? -3.320 25.991 5.987 1.00 64.81 122 GLU A O 1
ATOM 985 N N . GLU A 1 123 ? -3.225 24.129 7.227 1.00 59.56 123 GLU A N 1
ATOM 986 C CA . GLU A 1 123 ? -3.263 24.792 8.548 1.00 59.56 123 GLU A CA 1
ATOM 987 C C . GLU A 1 123 ? -2.070 25.732 8.822 1.00 59.56 123 GLU A C 1
ATOM 989 O O . GLU A 1 123 ? -2.049 26.419 9.840 1.00 59.56 123 GLU A O 1
ATOM 994 N N . ALA A 1 124 ? -1.062 25.752 7.946 1.00 49.97 124 ALA A N 1
ATOM 995 C CA . ALA A 1 124 ? 0.085 26.651 8.047 1.00 49.97 124 ALA A CA 1
ATOM 996 C C . ALA A 1 124 ? -0.160 28.051 7.434 1.00 49.97 124 ALA A C 1
ATOM 998 O O . ALA A 1 124 ? 0.797 28.823 7.331 1.00 49.97 124 ALA A O 1
ATOM 999 N N . PHE A 1 125 ? -1.402 28.378 7.042 1.00 42.38 125 PHE A N 1
ATOM 1000 C CA . PHE A 1 125 ? -1.827 29.698 6.553 1.00 42.38 125 PHE A CA 1
ATOM 1001 C C . PHE A 1 125 ? -2.972 30.296 7.374 1.00 42.38 125 PHE A C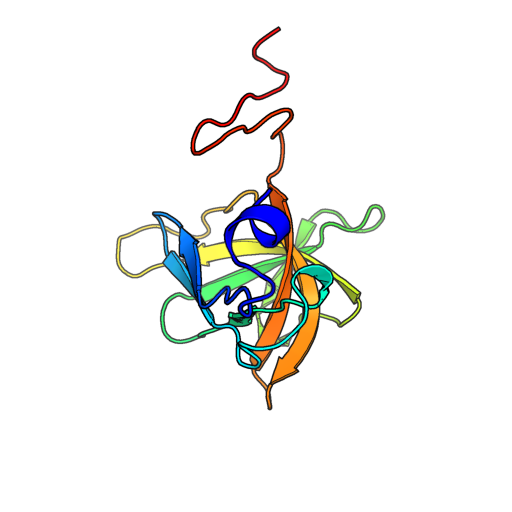 1
ATOM 1003 O O . PHE A 1 125 ? -3.916 29.552 7.721 1.00 42.38 125 PHE A O 1
#

Radius of gyration: 15.53 Å; Cα contacts (8 Å, |Δi|>4): 249; chains: 1; bounding box: 40×44×41 Å

Nearest PDB structures (foldseek):
  4l39-assembly2_B  TM=9.708E-01  e=1.142E-14  Arabidopsis thaliana
  6oms-assembly1_A  TM=9.700E-01  e=1.587E-14  Arabidopsis thaliana
  6oms-assembly2_B  TM=9.702E-01  e=1.677E-14  Arabidopsis thaliana
  4eql-assembly3_A  TM=9.700E-01  e=2.205E-14  Arabidopsis thaliana
  4eql-assembly3_B  TM=9.696E-01  e=2.746E-14  Arabidopsis thaliana

pLDDT: mean 88.92, std 12.12, range [42.38, 98.19]

Mean predicted aligned error: 5.93 Å

Solvent-accessible surface area (backbone atoms only — not comparable to full-atom values): 7388 Å² total; per-residue (Å²): 107,67,62,72,76,50,75,70,58,86,67,67,67,55,72,45,65,58,98,83,46,66,46,23,36,31,88,59,48,83,45,56,81,91,68,54,42,26,33,49,45,76,86,65,38,52,54,37,31,31,35,62,46,93,90,53,72,68,54,72,36,50,66,89,67,67,52,74,74,42,40,26,31,47,24,37,31,41,94,85,76,46,69,70,40,70,70,50,37,37,32,30,29,73,46,59,62,85,90,35,46,17,32,24,83,72,49,54,65,68,58,74,49,68,92,73,90,56,75,41,46,69,87,81,108

Organism: Brassica napus (NCBI:txid3708)

InterPro domains:
  IPR004993 GH3 family [PTHR31901] (2-124)
  IPR055377 GH3, middle domain [PF23571] (39-108)

Foldseek 3Di:
DCCVVVVPDADFDFFDDDPVWTFFTFPCRRDDPVLTWGFGDCVFWFKWWAFPDPPRGGDIHGQQPDDAQTKTFIFTDGPPPRDRHTPQWIWGFHQHDVSTTITDTDDGPQFPDDPDPDGDGPVVD